Protein AF-A0A950Y3G8-F1 (afdb_monomer_lite)

Structure (mmCIF, N/CA/C/O backbone):
data_AF-A0A950Y3G8-F1
#
_entry.id   AF-A0A950Y3G8-F1
#
loop_
_atom_site.group_PDB
_atom_site.id
_atom_site.type_symbol
_atom_site.label_atom_id
_atom_site.label_alt_id
_atom_site.label_comp_id
_atom_site.label_asym_id
_atom_site.label_entity_id
_atom_site.label_seq_id
_atom_site.pdbx_PDB_ins_code
_atom_site.Cartn_x
_atom_site.Cartn_y
_atom_site.Cartn_z
_atom_site.occupancy
_atom_site.B_iso_or_equiv
_atom_site.auth_seq_id
_atom_site.auth_comp_id
_atom_site.auth_asym_id
_atom_site.auth_atom_id
_atom_site.pdbx_PDB_model_num
ATOM 1 N N . ALA A 1 1 ? -1.916 10.291 10.690 1.00 65.50 1 ALA A N 1
ATOM 2 C CA . ALA A 1 1 ? -1.087 11.231 11.475 1.00 65.50 1 ALA A CA 1
ATOM 3 C C . ALA A 1 1 ? -1.257 10.899 12.950 1.00 65.50 1 ALA A C 1
ATOM 5 O O . ALA A 1 1 ? -2.346 10.477 13.326 1.00 65.50 1 ALA A O 1
ATOM 6 N N . PHE A 1 2 ? -0.205 11.021 13.764 1.00 73.94 2 PHE A N 1
ATOM 7 C CA . PHE A 1 2 ? -0.301 10.698 15.191 1.00 73.94 2 PHE A CA 1
ATOM 8 C C . PHE A 1 2 ? -1.398 11.547 15.858 1.00 73.94 2 PHE A C 1
ATOM 10 O O . PHE A 1 2 ? -1.490 12.746 15.594 1.00 73.94 2 PHE A O 1
ATOM 17 N N . GLY A 1 3 ? -2.269 10.916 16.648 1.00 80.31 3 GLY A N 1
ATOM 18 C CA . GLY A 1 3 ? -3.367 11.589 17.351 1.00 80.31 3 GLY A CA 1
ATOM 19 C C . GLY A 1 3 ? -4.568 12.048 16.505 1.00 80.31 3 GLY A C 1
ATOM 20 O O . GLY A 1 3 ? -5.444 12.708 17.053 1.00 80.31 3 GLY A O 1
ATOM 21 N N . GLN A 1 4 ? -4.649 11.721 15.206 1.00 89.25 4 GLN A N 1
ATOM 22 C CA . GLN A 1 4 ? -5.789 12.085 14.341 1.00 89.25 4 GLN A CA 1
ATOM 23 C C . GLN A 1 4 ? -6.519 10.832 13.820 1.00 89.25 4 GLN A C 1
ATOM 25 O O . GLN A 1 4 ? -6.086 10.250 12.817 1.00 89.25 4 GLN A O 1
ATOM 30 N N . PRO A 1 5 ? -7.609 10.391 14.481 1.00 86.69 5 PRO A N 1
ATOM 31 C CA . PRO A 1 5 ? -8.356 9.198 14.086 1.00 86.69 5 PRO A CA 1
ATOM 32 C C . PRO A 1 5 ? -8.885 9.280 12.651 1.00 86.69 5 PRO A C 1
ATOM 34 O O . PRO A 1 5 ? -9.439 10.294 12.235 1.00 86.69 5 PRO A O 1
ATOM 37 N N . GLY A 1 6 ? -8.708 8.202 11.884 1.00 87.38 6 GLY A N 1
ATOM 38 C CA . GLY A 1 6 ? -9.167 8.105 10.493 1.00 87.38 6 GLY A CA 1
ATOM 39 C C . GLY A 1 6 ? -8.325 8.871 9.463 1.00 87.38 6 GLY A C 1
ATOM 40 O O . GLY A 1 6 ? -8.539 8.688 8.265 1.00 87.38 6 GLY A O 1
ATOM 41 N N . LEU A 1 7 ? -7.345 9.683 9.885 1.00 91.69 7 LEU A N 1
ATOM 42 C CA . LEU A 1 7 ? -6.460 10.409 8.973 1.00 91.69 7 LEU A CA 1
ATOM 43 C C . LEU A 1 7 ? -5.183 9.617 8.668 1.00 91.69 7 LEU A C 1
ATOM 45 O O . LEU A 1 7 ? -4.337 9.382 9.540 1.00 91.69 7 LEU A O 1
ATOM 49 N N . HIS A 1 8 ? -4.981 9.314 7.389 1.00 90.88 8 HIS A N 1
ATOM 50 C CA . HIS A 1 8 ? -3.817 8.593 6.883 1.00 90.88 8 HIS A CA 1
ATOM 51 C C . HIS A 1 8 ? -3.085 9.417 5.819 1.00 90.88 8 HIS A C 1
ATOM 53 O O . HIS A 1 8 ? -3.712 10.147 5.058 1.00 90.88 8 HIS A O 1
ATOM 59 N N . VAL A 1 9 ? -1.755 9.303 5.787 1.00 93.94 9 VAL A N 1
ATOM 60 C CA . VAL A 1 9 ? -0.882 9.955 4.799 1.00 93.94 9 VAL A CA 1
ATOM 61 C C . VAL A 1 9 ? -0.113 8.857 4.080 1.00 93.94 9 VAL A C 1
ATOM 63 O O . VAL A 1 9 ? 0.435 7.970 4.735 1.00 93.94 9 VAL A O 1
ATOM 66 N N . ILE A 1 10 ? -0.129 8.888 2.749 1.00 95.75 10 ILE A N 1
ATOM 67 C CA . ILE A 1 10 ? 0.489 7.881 1.882 1.00 95.75 10 ILE A CA 1
ATOM 68 C C . ILE A 1 10 ? 1.101 8.616 0.686 1.00 95.75 10 ILE A C 1
ATOM 70 O O . ILE A 1 10 ? 0.486 8.740 -0.368 1.00 95.75 10 ILE A O 1
ATOM 74 N N . ASP A 1 11 ? 2.291 9.170 0.883 1.00 95.25 11 ASP A N 1
ATOM 75 C CA . ASP A 1 11 ? 3.025 9.946 -0.119 1.00 95.25 11 ASP A CA 1
ATOM 76 C C . ASP A 1 11 ? 4.531 9.976 0.211 1.00 95.25 11 ASP A C 1
ATOM 78 O O . ASP A 1 11 ? 5.006 9.240 1.073 1.00 95.25 11 ASP A O 1
ATOM 82 N N . GLY A 1 12 ? 5.308 10.830 -0.460 1.00 93.75 12 GLY A N 1
ATOM 83 C CA . GLY A 1 12 ? 6.743 10.970 -0.196 1.00 93.75 12 GLY A CA 1
ATOM 84 C C . GLY A 1 12 ? 7.107 11.518 1.192 1.00 93.75 12 GLY A C 1
ATOM 85 O O . GLY A 1 12 ? 8.238 11.314 1.627 1.00 93.75 12 GLY A O 1
ATOM 86 N N . SER A 1 13 ? 6.184 12.171 1.909 1.00 93.88 13 SER A N 1
ATOM 87 C CA . SER A 1 13 ? 6.448 12.746 3.239 1.00 93.88 13 SER A CA 1
ATOM 88 C C . SER A 1 13 ? 6.640 11.687 4.325 1.00 93.88 13 SER A C 1
ATOM 90 O O . SER A 1 13 ? 7.248 11.970 5.355 1.00 93.88 13 SER A O 1
ATOM 92 N N . VAL A 1 14 ? 6.160 10.459 4.092 1.00 93.06 14 VAL A N 1
ATOM 93 C CA . VAL A 1 14 ? 6.312 9.343 5.040 1.00 93.06 14 VAL A CA 1
ATOM 94 C C . VAL A 1 14 ? 7.642 8.602 4.880 1.00 93.06 14 VAL A C 1
ATOM 96 O O . VAL A 1 14 ? 7.939 7.705 5.671 1.00 93.06 14 VAL A O 1
ATOM 99 N N . MET A 1 15 ? 8.447 8.935 3.863 1.00 91.69 15 MET A N 1
ATOM 100 C CA . MET A 1 15 ? 9.766 8.328 3.693 1.00 91.69 15 MET A CA 1
ATOM 101 C C . MET A 1 15 ? 10.711 8.792 4.814 1.00 91.69 15 MET A C 1
ATOM 103 O O . MET A 1 15 ? 10.824 9.993 5.053 1.00 91.69 15 MET A O 1
ATOM 107 N N . PRO A 1 16 ? 11.446 7.878 5.473 1.00 87.38 16 PRO A N 1
ATOM 108 C CA . PRO A 1 16 ? 12.319 8.236 6.594 1.00 87.38 16 PRO A CA 1
ATOM 109 C C . PRO A 1 16 ? 13.556 9.039 6.163 1.00 87.38 16 PRO A C 1
ATOM 111 O O . PRO A 1 16 ? 14.160 9.728 6.980 1.00 87.38 16 PRO A O 1
ATOM 114 N N . ALA A 1 17 ? 13.952 8.928 4.893 1.00 92.19 17 ALA A N 1
ATOM 115 C CA . ALA A 1 17 ? 15.069 9.645 4.295 1.00 92.19 17 ALA A CA 1
ATOM 116 C C . ALA A 1 17 ? 14.914 9.701 2.767 1.00 92.19 17 ALA A C 1
ATOM 118 O O . ALA A 1 17 ? 14.173 8.914 2.173 1.00 92.19 17 ALA A O 1
ATOM 119 N N . ASN A 1 18 ? 15.648 10.611 2.124 1.00 88.81 18 ASN A N 1
ATOM 120 C CA . ASN A 1 18 ? 15.754 10.665 0.668 1.00 88.81 18 ASN A CA 1
ATOM 121 C C . ASN A 1 18 ? 16.668 9.525 0.164 1.00 88.81 18 ASN A C 1
ATOM 123 O O . ASN A 1 18 ? 17.809 9.445 0.622 1.00 88.81 18 ASN A O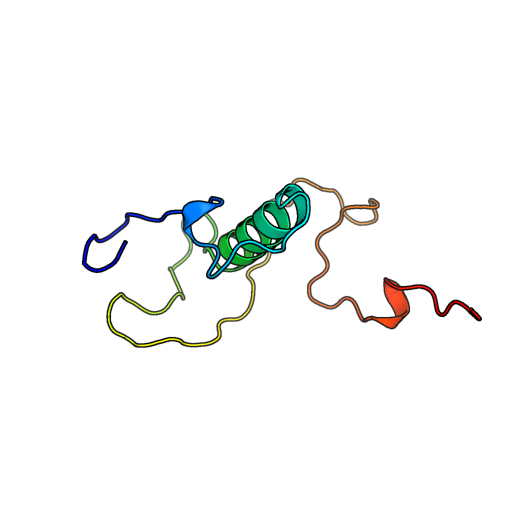 1
ATOM 127 N N . PRO A 1 19 ? 16.226 8.682 -0.790 1.00 90.25 19 PRO A N 1
ATOM 128 C CA . PRO A 1 19 ? 17.047 7.598 -1.336 1.00 90.25 19 PRO A CA 1
ATOM 129 C C . PRO A 1 19 ? 18.217 8.065 -2.226 1.00 90.25 19 PRO A C 1
ATOM 131 O O . PRO A 1 19 ? 19.006 7.232 -2.662 1.00 90.25 19 PRO A O 1
ATOM 134 N N . GLY A 1 20 ? 18.3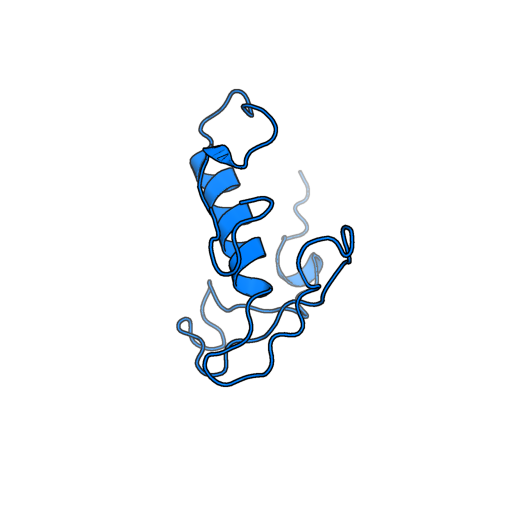38 9.361 -2.541 1.00 93.75 20 GLY A N 1
ATOM 135 C CA . GLY A 1 20 ? 19.411 9.907 -3.390 1.00 93.75 20 GLY A CA 1
ATOM 136 C C . GLY A 1 20 ? 19.223 9.654 -4.894 1.00 93.75 20 GLY A C 1
ATOM 137 O O . GLY A 1 20 ? 20.059 10.052 -5.699 1.00 93.75 20 GLY A O 1
ATOM 138 N N . VAL A 1 21 ? 18.110 9.025 -5.273 1.00 95.06 21 VAL A N 1
ATOM 139 C CA . VAL A 1 21 ? 17.663 8.757 -6.648 1.00 95.06 21 VAL A CA 1
ATOM 140 C C . VAL A 1 21 ? 16.189 9.147 -6.788 1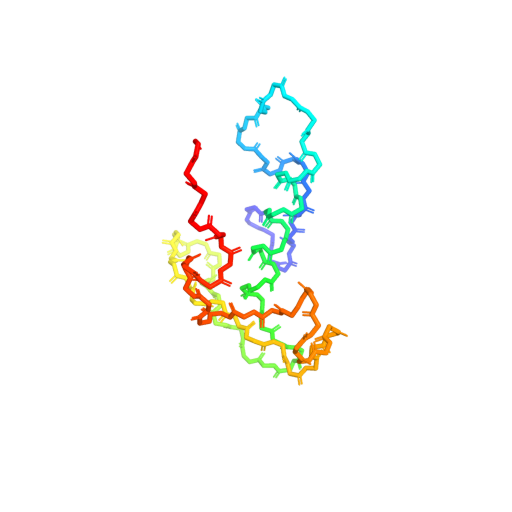.00 95.06 21 VAL A C 1
ATOM 142 O O . VAL A 1 21 ? 15.568 9.597 -5.825 1.00 95.06 21 VAL A O 1
ATOM 145 N N . ASN A 1 22 ? 15.599 8.970 -7.974 1.00 96.12 22 ASN A N 1
ATOM 146 C CA . ASN A 1 22 ? 14.169 9.208 -8.167 1.00 96.12 22 ASN A CA 1
ATOM 147 C C . ASN A 1 22 ? 13.328 8.336 -7.194 1.00 96.12 22 ASN A C 1
ATOM 149 O O . ASN A 1 22 ? 13.414 7.107 -7.263 1.00 96.12 22 ASN A O 1
ATOM 153 N N . PRO A 1 23 ? 12.494 8.934 -6.317 1.00 94.50 23 PRO A N 1
ATOM 154 C CA . PRO A 1 23 ? 11.763 8.203 -5.286 1.00 94.50 23 PRO A CA 1
ATOM 155 C C . PRO A 1 23 ? 10.462 7.548 -5.778 1.00 94.50 23 PRO A C 1
ATOM 157 O O . PRO A 1 23 ? 9.805 6.872 -4.988 1.00 94.50 23 PRO A O 1
ATOM 160 N N . SER A 1 24 ? 10.059 7.719 -7.045 1.00 96.06 24 SER A N 1
ATOM 161 C CA . SER A 1 24 ? 8.738 7.295 -7.539 1.00 96.06 24 SER A CA 1
ATOM 162 C C . SER A 1 24 ? 8.410 5.827 -7.247 1.00 96.06 24 SER A C 1
ATOM 164 O O . SER A 1 24 ? 7.310 5.532 -6.779 1.00 96.06 24 SER A O 1
ATOM 166 N N . LEU A 1 25 ? 9.354 4.904 -7.463 1.00 94.69 25 LEU A N 1
ATOM 167 C CA . LEU A 1 25 ? 9.122 3.477 -7.205 1.00 94.69 25 LEU A CA 1
ATOM 168 C C . LEU A 1 25 ? 9.076 3.148 -5.710 1.00 94.69 25 LEU A C 1
ATOM 170 O O . LEU A 1 25 ? 8.302 2.288 -5.303 1.00 94.69 25 LEU A O 1
ATOM 174 N N . MET A 1 26 ? 9.844 3.856 -4.878 1.00 94.50 26 MET A N 1
ATOM 175 C CA . MET A 1 26 ? 9.802 3.665 -3.426 1.00 94.50 26 MET A CA 1
ATOM 176 C C . MET A 1 26 ? 8.475 4.162 -2.842 1.00 94.50 26 MET A C 1
ATOM 178 O O . MET A 1 26 ? 7.873 3.474 -2.022 1.00 94.50 26 MET A O 1
ATOM 182 N N . ILE A 1 27 ? 7.985 5.314 -3.309 1.00 96.06 27 ILE A N 1
ATOM 183 C CA . ILE A 1 27 ? 6.667 5.842 -2.931 1.00 96.06 27 ILE A CA 1
ATOM 184 C C . ILE A 1 27 ? 5.568 4.864 -3.360 1.00 96.06 27 ILE A C 1
ATOM 186 O O . ILE A 1 27 ? 4.701 4.536 -2.554 1.00 96.06 27 ILE A O 1
ATOM 190 N N . THR A 1 28 ? 5.641 4.355 -4.594 1.00 95.38 28 THR A N 1
ATOM 191 C CA . THR A 1 28 ? 4.679 3.372 -5.120 1.00 95.38 28 THR A CA 1
ATOM 192 C C . THR A 1 28 ? 4.662 2.109 -4.259 1.00 95.38 28 THR A C 1
ATOM 194 O O . THR A 1 28 ? 3.606 1.731 -3.763 1.00 95.38 28 THR A O 1
ATOM 197 N N . ALA A 1 29 ? 5.828 1.526 -3.969 1.00 93.75 29 ALA A N 1
ATOM 198 C CA . ALA A 1 29 ? 5.927 0.319 -3.151 1.00 93.75 29 ALA A CA 1
ATOM 199 C C . ALA A 1 29 ? 5.408 0.525 -1.713 1.00 93.75 29 ALA A C 1
ATOM 201 O O . ALA A 1 29 ? 4.757 -0.356 -1.148 1.00 93.75 29 ALA A O 1
ATOM 202 N N . LEU A 1 30 ? 5.666 1.689 -1.101 1.00 95.31 30 LEU A N 1
ATOM 203 C CA . LEU A 1 30 ? 5.137 2.019 0.227 1.00 95.31 30 LEU A CA 1
ATOM 204 C C . LEU A 1 30 ? 3.616 2.205 0.210 1.00 95.31 30 LEU A C 1
ATOM 206 O O . LEU A 1 30 ? 2.943 1.749 1.138 1.00 95.31 30 LEU A O 1
ATOM 210 N N . ALA A 1 31 ? 3.078 2.836 -0.835 1.00 95.94 31 ALA A N 1
ATOM 211 C CA . ALA A 1 31 ? 1.643 3.010 -1.014 1.00 95.94 31 ALA A CA 1
ATOM 212 C C . ALA A 1 31 ? 0.932 1.667 -1.222 1.00 95.94 31 ALA A C 1
ATOM 214 O O . ALA A 1 31 ? -0.043 1.380 -0.528 1.00 95.94 31 ALA A O 1
ATOM 215 N N . GLU A 1 32 ? 1.458 0.812 -2.099 1.00 94.69 32 GLU A N 1
ATOM 216 C CA . GLU A 1 32 ? 0.951 -0.545 -2.329 1.00 94.69 32 GLU A CA 1
ATOM 217 C C . GLU A 1 32 ? 0.983 -1.373 -1.045 1.00 94.69 32 GLU A C 1
ATOM 219 O O . GLU A 1 32 ? -0.023 -1.976 -0.664 1.00 94.69 32 GLU A O 1
ATOM 224 N N . ARG A 1 33 ? 2.109 -1.334 -0.318 1.00 93.44 33 ARG A N 1
ATOM 225 C CA . ARG A 1 33 ? 2.228 -1.993 0.984 1.00 93.44 33 ARG A CA 1
ATOM 226 C C . ARG A 1 33 ? 1.169 -1.489 1.955 1.00 93.44 33 ARG A C 1
ATOM 228 O O . ARG A 1 33 ? 0.516 -2.317 2.575 1.00 93.44 33 ARG A O 1
ATOM 235 N N . ALA A 1 34 ? 0.992 -0.176 2.106 1.00 94.25 34 ALA A N 1
ATOM 236 C CA . ALA A 1 34 ? -0.020 0.376 3.004 1.00 94.25 34 ALA A CA 1
ATOM 237 C C . ALA A 1 34 ? -1.425 -0.105 2.617 1.00 94.25 34 ALA A C 1
ATOM 239 O O . ALA A 1 34 ? -2.135 -0.628 3.470 1.00 94.25 34 ALA A O 1
ATOM 240 N N . MET A 1 35 ? -1.796 -0.008 1.339 1.00 94.12 35 MET A N 1
ATOM 241 C CA . MET A 1 35 ? -3.119 -0.416 0.856 1.00 94.12 35 MET A CA 1
ATOM 242 C C . MET A 1 35 ? -3.368 -1.919 0.990 1.00 94.12 35 MET A C 1
ATOM 244 O O . MET A 1 35 ? -4.489 -2.304 1.305 1.00 94.12 35 MET A O 1
ATOM 248 N N . SER A 1 36 ? -2.338 -2.764 0.857 1.00 94.25 36 SER A N 1
ATOM 249 C CA . SER A 1 36 ? -2.470 -4.209 1.097 1.00 94.25 36 SER A CA 1
ATOM 250 C C . SER A 1 36 ? -2.862 -4.560 2.536 1.00 94.25 36 SER A C 1
ATOM 252 O O . SER A 1 36 ? -3.308 -5.672 2.783 1.00 94.25 36 SER A O 1
ATOM 254 N N . LEU A 1 37 ? -2.703 -3.633 3.487 1.00 94.38 37 LEU A N 1
ATOM 255 C CA . LEU A 1 37 ? -3.060 -3.837 4.892 1.00 94.38 37 LEU A CA 1
ATOM 256 C C . LEU A 1 37 ? -4.428 -3.243 5.247 1.00 94.38 37 LEU A C 1
ATOM 258 O O . LEU A 1 37 ? -4.849 -3.351 6.397 1.00 94.38 37 LEU A O 1
ATOM 262 N N . TRP A 1 38 ? -5.101 -2.564 4.312 1.00 93.88 38 TRP A N 1
ATOM 263 C CA . TRP A 1 38 ? -6.441 -2.034 4.554 1.00 93.88 38 TRP A CA 1
ATOM 264 C C . TRP A 1 38 ? -7.497 -3.129 4.389 1.00 93.88 38 TRP A C 1
ATOM 266 O O . TRP A 1 38 ? -7.396 -3.939 3.465 1.00 93.88 38 TRP A O 1
ATOM 276 N N . PRO A 1 39 ? -8.541 -3.134 5.235 1.00 95.19 39 PRO A N 1
ATOM 277 C CA . PRO A 1 39 ? -9.673 -4.031 5.045 1.00 95.19 39 PRO A CA 1
ATOM 278 C C . PRO A 1 39 ? -10.420 -3.689 3.750 1.00 95.19 39 PRO A C 1
ATOM 280 O O . PRO A 1 39 ? -10.419 -2.535 3.297 1.00 95.19 39 PRO A O 1
ATOM 283 N N . ASN A 1 40 ? -11.128 -4.666 3.173 1.00 96.06 40 ASN A N 1
ATOM 284 C CA . ASN A 1 40 ? -12.081 -4.342 2.119 1.00 96.06 40 ASN A CA 1
ATOM 285 C C . ASN A 1 40 ? -13.214 -3.482 2.689 1.00 96.06 40 ASN A C 1
ATOM 287 O O . ASN A 1 40 ? -13.532 -3.500 3.878 1.00 96.06 40 ASN A O 1
ATOM 291 N N . LYS A 1 41 ? -13.876 -2.730 1.810 1.00 93.81 41 LYS A N 1
ATOM 292 C CA . LYS A 1 41 ? -15.040 -1.934 2.196 1.00 93.81 41 LYS A CA 1
ATOM 293 C C . LYS A 1 41 ? -16.129 -2.837 2.792 1.00 93.81 41 LYS A C 1
ATOM 295 O O . LYS A 1 41 ? -16.705 -3.649 2.075 1.00 93.81 41 LYS A O 1
ATOM 300 N N . GLY A 1 42 ? -16.455 -2.601 4.061 1.00 95.06 42 GLY A N 1
ATOM 301 C CA . GLY A 1 42 ? -17.472 -3.348 4.806 1.00 95.06 42 GLY A CA 1
ATOM 302 C C . GLY A 1 42 ? -16.909 -4.451 5.703 1.00 95.06 42 GLY A C 1
ATOM 303 O O . GLY A 1 42 ? -17.647 -4.942 6.553 1.00 95.06 42 GLY A O 1
ATOM 304 N N . ASP A 1 43 ? -15.626 -4.790 5.568 1.00 96.06 43 ASP A N 1
ATOM 305 C CA . ASP A 1 43 ? -14.961 -5.730 6.466 1.00 96.06 43 ASP A CA 1
ATOM 306 C C . ASP A 1 43 ? -14.583 -5.049 7.784 1.00 96.06 4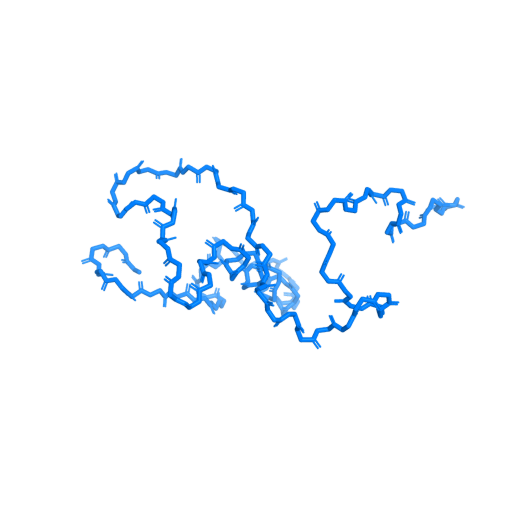3 ASP A C 1
ATOM 308 O O . ASP A 1 43 ? -14.435 -3.825 7.868 1.00 96.06 43 ASP A O 1
ATOM 312 N N . ALA A 1 44 ? -14.395 -5.862 8.822 1.00 94.06 44 ALA A N 1
ATOM 313 C CA . ALA A 1 44 ? -13.814 -5.395 10.069 1.00 94.06 44 ALA A CA 1
ATOM 314 C C . ALA A 1 44 ? -12.354 -4.974 9.848 1.00 94.06 44 ALA A C 1
ATOM 316 O O . ALA A 1 44 ? -11.579 -5.679 9.202 1.00 94.06 44 ALA A O 1
ATOM 317 N N . ASP A 1 45 ? -11.971 -3.833 10.416 1.00 92.44 45 ASP A N 1
ATOM 318 C CA . ASP A 1 45 ? -10.589 -3.370 10.382 1.00 92.44 45 ASP A CA 1
ATOM 319 C C . ASP A 1 45 ? -9.739 -4.174 11.372 1.00 92.44 45 ASP A C 1
ATOM 321 O O . ASP A 1 45 ? -9.951 -4.110 12.582 1.00 92.44 45 ASP A O 1
ATOM 325 N N . THR A 1 46 ? -8.797 -4.958 10.850 1.00 91.38 46 THR A N 1
ATOM 326 C CA . THR A 1 46 ? -7.880 -5.791 11.642 1.00 91.38 46 THR A CA 1
ATOM 327 C C . THR A 1 46 ? -6.583 -5.070 11.994 1.00 91.38 46 THR A C 1
ATOM 329 O O . THR A 1 46 ? -5.731 -5.634 12.687 1.00 91.38 46 THR A O 1
ATOM 332 N N . ARG A 1 47 ? -6.396 -3.833 11.516 1.00 92.88 47 ARG A N 1
ATOM 333 C CA . ARG A 1 47 ? -5.189 -3.061 11.798 1.00 92.88 47 ARG A CA 1
ATOM 334 C C . ARG A 1 47 ? -5.150 -2.675 13.281 1.00 92.88 47 ARG A C 1
ATOM 336 O O . ARG A 1 47 ? -6.194 -2.395 13.872 1.00 92.88 47 ARG A O 1
ATOM 343 N N . PRO A 1 48 ? -3.953 -2.602 13.886 1.00 91.88 48 PRO A N 1
ATOM 344 C CA . PRO A 1 48 ? -3.824 -2.163 15.265 1.00 91.88 48 PRO A CA 1
ATOM 345 C C . PRO A 1 48 ? -4.351 -0.727 15.436 1.00 91.88 48 PRO A C 1
ATOM 347 O O . PRO A 1 48 ? -4.134 0.109 14.549 1.00 91.88 48 PRO A O 1
ATOM 350 N N . PRO A 1 49 ? -5.041 -0.421 16.548 1.00 88.31 49 PRO A N 1
ATOM 351 C CA . PRO A 1 49 ? -5.515 0.929 16.816 1.00 88.31 49 PRO A CA 1
ATOM 352 C C . PRO A 1 49 ? -4.343 1.908 16.985 1.00 88.31 49 PRO A C 1
ATOM 354 O O . PRO A 1 49 ? -3.187 1.526 17.158 1.00 88.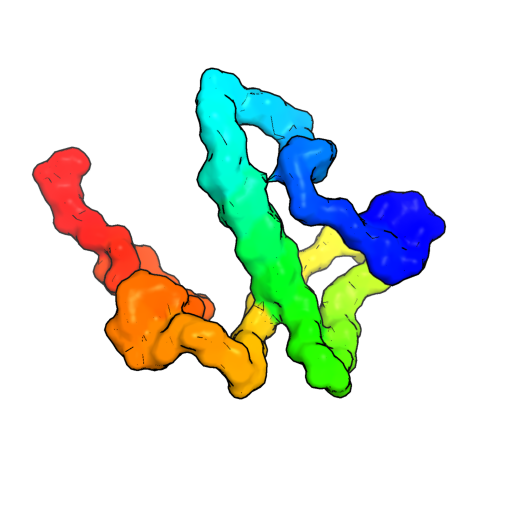31 49 PRO A O 1
ATOM 357 N N . LEU A 1 50 ? -4.632 3.210 16.961 1.00 86.19 50 LEU A N 1
ATOM 358 C CA . LEU A 1 50 ? -3.631 4.211 17.345 1.00 86.19 50 LEU A CA 1
ATOM 359 C C . LEU A 1 50 ? -3.089 3.894 18.755 1.00 86.19 50 LEU A C 1
ATOM 361 O O . LEU A 1 50 ? -3.805 3.342 19.587 1.00 86.19 50 LEU A O 1
ATOM 365 N N . GLU A 1 51 ? -1.825 4.237 19.009 1.00 85.38 51 GLU A N 1
ATOM 366 C CA . GLU A 1 51 ? -1.101 3.990 20.271 1.00 85.38 51 GLU A CA 1
ATOM 367 C C . GLU A 1 51 ? -0.716 2.531 20.593 1.00 85.38 51 GLU A C 1
ATOM 369 O O . GLU A 1 51 ? 0.044 2.305 21.532 1.00 85.38 51 GLU A O 1
ATOM 374 N N . SER A 1 52 ? -1.132 1.519 19.821 1.00 87.56 52 SER A N 1
ATOM 375 C CA . SER A 1 52 ? -0.841 0.105 20.149 1.00 87.56 52 SER A CA 1
ATOM 376 C C . SER A 1 52 ? 0.588 -0.374 19.836 1.00 87.56 52 SER A C 1
ATOM 378 O O . SER A 1 52 ? 0.862 -1.577 19.876 1.00 87.56 52 SER A O 1
ATOM 380 N N . GLY A 1 53 ? 1.492 0.539 19.474 1.00 88.06 53 GLY A N 1
ATOM 381 C CA . GLY A 1 53 ? 2.800 0.208 18.906 1.00 88.06 53 GLY A CA 1
ATOM 382 C C . GLY A 1 53 ? 2.704 -0.448 17.520 1.00 88.06 53 GLY A C 1
ATOM 383 O O . GLY A 1 53 ? 1.619 -0.706 16.995 1.00 88.06 53 GLY A O 1
ATOM 384 N N . TYR A 1 54 ? 3.858 -0.705 16.898 1.00 89.12 54 TYR A N 1
ATOM 385 C CA . TYR A 1 54 ? 3.907 -1.389 15.605 1.00 89.12 54 TYR A CA 1
ATOM 386 C C . TYR A 1 54 ? 3.630 -2.883 15.775 1.00 89.12 54 TYR A C 1
ATOM 388 O O . TYR A 1 54 ? 4.343 -3.571 16.506 1.00 89.12 54 TYR A O 1
ATOM 396 N N . GLN A 1 55 ? 2.648 -3.395 15.036 1.00 92.38 55 GLN A N 1
ATOM 397 C CA . GLN A 1 55 ? 2.400 -4.828 14.911 1.00 92.38 55 GLN A CA 1
ATOM 398 C C . GLN A 1 55 ? 2.393 -5.209 13.437 1.00 92.38 55 GLN A C 1
ATOM 400 O O . GLN A 1 55 ? 1.892 -4.472 12.583 1.00 92.38 55 GLN A O 1
ATOM 405 N N . ARG A 1 56 ? 2.983 -6.365 13.131 1.00 91.31 56 ARG A N 1
ATOM 406 C CA . ARG A 1 56 ? 2.957 -6.909 11.778 1.00 91.31 56 ARG A CA 1
ATOM 407 C C . ARG A 1 56 ? 1.585 -7.531 11.543 1.00 91.31 56 ARG A C 1
ATOM 409 O O . ARG A 1 56 ? 1.150 -8.357 12.335 1.00 91.31 56 ARG A O 1
ATOM 416 N N . VAL A 1 57 ? 0.946 -7.136 10.454 1.00 92.50 57 VAL A N 1
ATOM 417 C CA . VAL A 1 57 ? -0.325 -7.692 9.994 1.00 92.50 57 VAL A CA 1
ATOM 418 C C . VAL A 1 57 ? -0.129 -8.343 8.634 1.00 92.50 57 VAL A C 1
ATOM 420 O O . VAL A 1 57 ? 0.733 -7.913 7.856 1.00 92.50 57 VAL A O 1
ATOM 423 N N . ASP A 1 58 ? -0.909 -9.385 8.378 1.00 93.44 58 ASP A N 1
ATOM 424 C CA . ASP A 1 58 ? -0.926 -10.039 7.079 1.00 93.44 58 ASP A CA 1
ATOM 425 C C . ASP A 1 58 ? -1.662 -9.164 6.052 1.00 93.44 58 ASP A C 1
ATOM 427 O O . ASP A 1 58 ? -2.632 -8.483 6.398 1.00 93.44 58 ASP A O 1
ATOM 431 N N . PRO A 1 59 ? -1.203 -9.151 4.790 1.00 94.44 59 PRO A N 1
ATOM 432 C CA . PRO A 1 59 ? -1.906 -8.466 3.718 1.00 94.44 59 PRO A CA 1
ATOM 433 C C . PRO A 1 59 ? -3.265 -9.116 3.426 1.00 94.44 59 PRO A C 1
ATOM 435 O O . PRO A 1 59 ? -3.428 -10.334 3.503 1.00 94.44 59 PRO A O 1
ATOM 438 N N . VAL A 1 60 ? -4.235 -8.291 3.041 1.00 94.62 60 VAL A N 1
ATOM 439 C CA . VAL A 1 60 ? -5.614 -8.678 2.740 1.00 94.62 60 VAL A CA 1
ATOM 440 C C . VAL A 1 60 ? -5.800 -8.771 1.226 1.00 94.62 60 VAL A C 1
ATOM 442 O O . VAL A 1 60 ? -5.456 -7.851 0.484 1.00 94.62 60 VAL A O 1
ATOM 445 N N . MET A 1 61 ? -6.368 -9.884 0.748 1.00 95.06 61 MET A N 1
ATOM 446 C CA . MET A 1 61 ? -6.769 -9.995 -0.657 1.00 95.06 61 MET A CA 1
ATOM 447 C C . MET A 1 61 ? -8.002 -9.127 -0.936 1.00 95.06 61 MET A C 1
ATOM 449 O O . MET A 1 61 ? -8.968 -9.164 -0.165 1.00 95.06 61 MET A O 1
ATOM 453 N N . PRO A 1 62 ? -8.030 -8.392 -2.062 1.00 94.44 62 PRO A N 1
ATOM 454 C CA . PRO A 1 62 ? -9.210 -7.644 -2.449 1.00 94.44 62 PRO A CA 1
ATOM 455 C C . PRO A 1 62 ? -10.350 -8.594 -2.837 1.00 94.44 62 PRO A C 1
ATOM 457 O O . PRO A 1 62 ? -10.146 -9.537 -3.600 1.00 94.44 62 PRO A O 1
ATOM 460 N N . HIS A 1 63 ? -11.579 -8.298 -2.408 1.00 95.50 63 HIS A N 1
ATOM 461 C CA . HIS A 1 63 ? -12.771 -9.056 -2.831 1.00 95.50 63 HIS A CA 1
ATOM 462 C C . HIS A 1 63 ? -13.026 -8.977 -4.341 1.00 95.50 63 HIS A C 1
ATOM 464 O O . HIS A 1 63 ? -13.655 -9.853 -4.931 1.00 95.50 63 HIS A O 1
ATOM 470 N N . ARG A 1 64 ? -12.580 -7.883 -4.966 1.00 94.56 64 ARG A N 1
ATOM 471 C CA . ARG A 1 64 ? -12.749 -7.597 -6.392 1.00 94.56 64 ARG A CA 1
ATOM 472 C C . ARG A 1 64 ? -11.414 -7.097 -6.950 1.00 94.56 64 ARG A C 1
ATOM 474 O O . ARG A 1 64 ? -11.235 -5.882 -7.048 1.00 94.56 64 ARG A O 1
ATOM 481 N N . PRO A 1 65 ? -10.458 -7.996 -7.249 1.00 94.12 65 PRO A N 1
ATOM 482 C CA . PRO A 1 65 ? -9.172 -7.596 -7.808 1.00 94.12 65 PRO A CA 1
ATOM 483 C C . PRO A 1 65 ? -9.377 -6.891 -9.152 1.00 94.12 65 PRO A C 1
ATOM 485 O O . PRO A 1 65 ? -10.169 -7.333 -9.984 1.00 94.12 65 PRO A O 1
ATOM 488 N N . PHE A 1 66 ? -8.669 -5.778 -9.353 1.00 94.56 66 PHE A N 1
ATOM 489 C CA . PHE A 1 66 ? -8.722 -5.035 -10.614 1.00 94.56 66 PHE A CA 1
ATOM 490 C C . PHE A 1 66 ? -7.934 -5.742 -11.719 1.00 94.56 66 PHE A C 1
ATOM 492 O O . PHE A 1 66 ? -8.367 -5.777 -12.868 1.00 94.56 66 PHE A O 1
ATOM 499 N N . VAL A 1 67 ? -6.783 -6.322 -11.366 1.00 94.69 67 VAL A N 1
ATOM 500 C CA . VAL A 1 67 ? -5.966 -7.096 -12.300 1.00 94.69 67 VAL A CA 1
ATOM 501 C C . VAL A 1 67 ? -6.469 -8.544 -12.328 1.00 94.69 67 VAL A C 1
ATOM 503 O O . VAL A 1 67 ? -6.525 -9.169 -11.266 1.00 94.69 67 VAL A O 1
ATOM 506 N N . PRO A 1 68 ? -6.850 -9.084 -13.501 1.00 95.38 68 PRO A N 1
ATOM 507 C CA . PRO A 1 68 ? -7.347 -10.451 -13.611 1.00 95.38 68 PRO A CA 1
ATOM 508 C C . PRO A 1 68 ? -6.310 -11.510 -13.230 1.00 95.38 68 PRO A C 1
ATOM 510 O O . PRO A 1 68 ? -5.104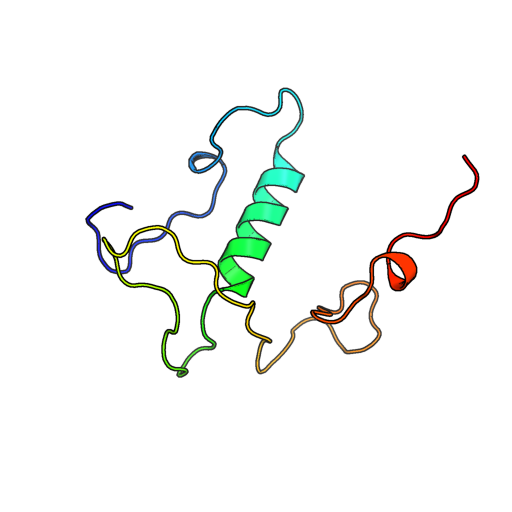 -11.302 -13.371 1.00 95.38 68 PRO A O 1
ATOM 513 N N . VAL A 1 69 ? -6.809 -12.682 -12.837 1.00 93.69 69 VAL A N 1
ATOM 514 C CA . VAL A 1 69 ? -5.991 -13.875 -12.588 1.00 93.69 69 VAL A CA 1
ATOM 515 C C . VAL A 1 69 ? -5.194 -14.242 -13.843 1.00 93.69 69 VAL A C 1
ATOM 517 O O . VAL A 1 69 ? -5.745 -14.275 -14.946 1.00 93.69 69 VAL A O 1
ATOM 520 N N . GLY A 1 70 ? -3.898 -14.507 -13.681 1.00 91.25 70 GLY A N 1
ATOM 521 C CA . GLY A 1 70 ? -2.964 -14.860 -14.751 1.00 91.25 70 GLY A CA 1
ATOM 522 C C . GLY A 1 70 ? -2.389 -13.678 -15.539 1.00 91.25 70 GLY A C 1
ATOM 523 O O . GLY A 1 70 ? -1.509 -13.884 -16.376 1.00 91.25 70 GLY A O 1
ATOM 524 N N . ALA A 1 71 ? -2.844 -12.443 -15.300 1.00 95.06 71 ALA A N 1
ATOM 525 C CA . ALA A 1 71 ? -2.270 -11.270 -15.956 1.00 95.06 71 ALA A CA 1
ATOM 526 C C . ALA A 1 71 ? -0.917 -10.870 -15.318 1.00 95.06 71 ALA A C 1
ATOM 528 O O . ALA A 1 71 ? -0.716 -11.097 -14.124 1.00 95.06 71 ALA A O 1
ATOM 529 N N . PRO A 1 72 ? 0.006 -10.208 -16.053 1.00 89.12 72 PRO A N 1
ATOM 530 C CA . PRO A 1 72 ? 1.341 -9.855 -15.543 1.00 89.12 72 PRO A CA 1
ATOM 531 C C . PRO A 1 72 ? 1.385 -9.051 -14.230 1.00 89.12 72 PRO A C 1
ATOM 533 O O . PRO A 1 72 ? 2.402 -9.070 -13.546 1.00 89.12 72 PRO A O 1
ATOM 536 N N . GLY A 1 73 ? 0.301 -8.357 -13.870 1.00 88.56 73 GLY A N 1
ATOM 537 C CA . GLY A 1 73 ? 0.181 -7.580 -12.629 1.00 88.56 73 GLY A CA 1
ATOM 538 C C . GLY A 1 73 ? -0.725 -8.205 -11.565 1.00 88.56 73 GLY A C 1
ATOM 539 O O . GLY A 1 73 ? -1.196 -7.485 -10.688 1.00 88.56 73 GLY A O 1
ATOM 540 N N . GLU A 1 74 ? -1.066 -9.493 -11.674 1.00 93.81 74 GLU A N 1
ATOM 541 C CA . GLU A 1 74 ? -1.910 -10.167 -10.684 1.00 93.81 74 GLU A CA 1
ATOM 542 C C . GLU A 1 74 ? -1.278 -10.095 -9.283 1.00 93.81 74 GLU A C 1
ATOM 544 O O . GLU A 1 74 ? -0.119 -10.478 -9.087 1.00 93.81 74 GLU A O 1
ATOM 549 N N . LEU A 1 75 ? -2.062 -9.657 -8.290 1.00 92.12 75 LEU A N 1
ATOM 550 C CA . LEU A 1 75 ? -1.656 -9.714 -6.889 1.00 92.12 75 LEU A CA 1
ATOM 551 C C . LEU A 1 75 ? -1.628 -11.171 -6.414 1.00 92.12 75 LEU A C 1
ATOM 553 O O . LEU A 1 75 ? -2.667 -11.817 -6.299 1.00 92.12 75 LEU A O 1
ATOM 557 N N . ARG A 1 76 ? -0.433 -11.663 -6.078 1.00 92.38 76 ARG A N 1
ATOM 558 C CA . ARG A 1 76 ? -0.205 -13.030 -5.592 1.00 92.38 76 ARG A CA 1
ATOM 559 C C . ARG A 1 76 ? 0.502 -13.003 -4.238 1.00 92.38 76 ARG A C 1
ATOM 561 O O . ARG A 1 76 ? 1.715 -12.835 -4.175 1.00 92.38 76 ARG A O 1
ATOM 568 N N . LEU A 1 77 ? -0.245 -13.181 -3.146 1.00 90.62 77 LEU A N 1
ATOM 569 C CA . LEU A 1 77 ? 0.315 -13.160 -1.780 1.00 90.62 77 LEU A CA 1
ATOM 570 C C . LEU A 1 77 ? 1.099 -14.430 -1.415 1.00 90.62 77 LEU A C 1
ATOM 572 O O . LEU A 1 77 ? 1.896 -14.421 -0.483 1.00 90.62 77 LEU A O 1
ATOM 576 N N . ASN A 1 78 ? 0.881 -15.519 -2.148 1.00 90.44 78 ASN A N 1
ATOM 577 C CA . ASN A 1 78 ? 1.573 -16.796 -1.983 1.00 90.44 78 ASN A CA 1
ATOM 578 C C . ASN A 1 78 ? 2.735 -16.988 -2.972 1.00 90.44 78 ASN A C 1
ATOM 580 O O . ASN A 1 78 ? 3.332 -18.065 -2.987 1.00 90.44 78 ASN A O 1
ATOM 584 N N . ALA A 1 79 ? 3.040 -15.978 -3.795 1.00 88.38 79 ALA A N 1
ATOM 585 C CA . ALA A 1 79 ? 4.103 -16.068 -4.781 1.00 88.38 79 ALA A CA 1
ATOM 586 C C . ALA A 1 79 ? 5.466 -16.256 -4.110 1.00 88.38 79 ALA A C 1
ATOM 588 O O . ALA A 1 79 ? 5.868 -15.492 -3.226 1.00 88.38 79 ALA A O 1
ATOM 589 N N . LYS A 1 80 ? 6.209 -17.260 -4.563 1.00 87.94 80 LYS A N 1
ATOM 590 C CA . LYS A 1 80 ? 7.583 -17.501 -4.120 1.00 87.94 80 LYS A CA 1
ATOM 591 C C . LYS A 1 80 ? 8.547 -16.681 -4.960 1.00 87.94 80 LYS A C 1
ATOM 593 O O . LYS A 1 80 ? 8.330 -16.467 -6.147 1.00 87.94 80 LYS A O 1
ATOM 598 N N . LYS A 1 81 ? 9.682 -16.296 -4.371 1.00 83.62 81 LYS A N 1
ATOM 599 C CA . LYS A 1 81 ? 10.752 -15.577 -5.083 1.00 83.62 81 LYS A CA 1
ATOM 600 C C . LYS A 1 81 ? 11.122 -16.248 -6.415 1.00 83.62 81 LYS A C 1
ATOM 602 O O . LYS A 1 81 ? 11.212 -15.553 -7.416 1.00 83.62 81 LYS A O 1
ATOM 607 N N . SER A 1 82 ? 11.260 -17.575 -6.425 1.00 85.94 82 SER A N 1
ATOM 608 C CA . SER A 1 82 ? 11.603 -18.382 -7.608 1.00 85.94 82 SER A CA 1
ATOM 609 C C . SER A 1 82 ? 10.556 -18.348 -8.728 1.00 85.94 82 SER A C 1
ATOM 611 O O . SER A 1 82 ? 10.853 -18.716 -9.855 1.00 85.94 82 SER A O 1
ATOM 613 N N . GLU A 1 83 ? 9.317 -17.948 -8.430 1.00 83.19 83 GLU A N 1
ATOM 614 C CA . GLU A 1 83 ? 8.226 -17.842 -9.410 1.00 83.19 83 GLU A CA 1
ATOM 615 C C . GLU A 1 83 ? 8.158 -16.448 -10.054 1.00 83.19 83 GLU A C 1
ATOM 617 O O . GLU A 1 83 ? 7.451 -16.260 -11.043 1.00 83.19 83 GLU A O 1
ATOM 622 N N . ILE A 1 84 ? 8.841 -15.460 -9.464 1.00 80.88 84 ILE A N 1
ATOM 623 C CA . ILE A 1 84 ? 8.733 -14.037 -9.821 1.00 80.88 84 ILE A CA 1
ATOM 624 C C . ILE A 1 84 ? 10.051 -13.492 -10.349 1.00 80.88 84 ILE A C 1
ATOM 626 O O . ILE A 1 84 ? 10.077 -12.763 -11.337 1.00 80.88 84 ILE A O 1
ATOM 630 N N . ILE A 1 85 ? 11.142 -13.819 -9.663 1.00 80.88 85 ILE A N 1
ATOM 631 C CA . ILE A 1 85 ? 12.483 -13.383 -10.015 1.00 80.88 85 ILE A CA 1
ATOM 632 C C . ILE A 1 85 ? 13.133 -14.559 -10.740 1.00 80.88 85 ILE A C 1
ATOM 634 O O . ILE A 1 85 ? 13.394 -15.571 -10.090 1.00 80.88 85 ILE A O 1
ATOM 638 N N . PRO A 1 86 ? 13.368 -14.464 -12.060 1.00 74.19 86 PRO A N 1
ATOM 639 C CA . PRO A 1 86 ? 14.093 -15.502 -12.772 1.00 74.19 86 PRO A CA 1
ATOM 640 C C . PRO A 1 86 ? 15.483 -15.675 -12.155 1.00 74.19 86 PRO A C 1
ATOM 642 O O . PRO A 1 86 ? 16.168 -14.687 -11.877 1.00 74.19 86 PRO A O 1
ATOM 645 N N . ASP A 1 87 ? 15.894 -16.927 -11.962 1.00 74.38 87 ASP A N 1
ATOM 646 C CA . ASP A 1 87 ? 17.265 -17.269 -11.593 1.00 74.38 87 ASP A CA 1
ATOM 647 C C . ASP A 1 87 ? 18.172 -16.930 -12.787 1.00 74.38 87 ASP A C 1
ATOM 649 O O . ASP A 1 87 ? 18.389 -17.739 -13.689 1.00 74.38 87 ASP A O 1
ATOM 653 N N . TYR A 1 88 ? 18.643 -15.686 -12.857 1.00 72.44 88 TYR A N 1
ATOM 654 C CA . TYR A 1 88 ? 19.621 -15.278 -13.861 1.00 72.44 88 TYR A CA 1
ATOM 655 C C . TYR A 1 88 ? 21.014 -15.793 -13.482 1.00 72.44 88 TYR A C 1
ATOM 657 O O . TYR A 1 88 ? 21.411 -15.666 -12.322 1.00 72.44 88 TYR A O 1
ATOM 665 N N . PRO A 1 89 ? 21.803 -16.293 -14.451 1.00 68.62 89 PRO A N 1
ATOM 666 C CA . PRO A 1 89 ? 23.225 -16.511 -14.267 1.00 68.62 89 PRO A CA 1
ATOM 667 C C . PRO A 1 89 ? 24.004 -15.267 -14.725 1.00 68.62 89 PRO A C 1
ATOM 669 O O . PRO A 1 89 ? 24.692 -15.346 -15.732 1.00 68.62 89 PRO A O 1
ATOM 672 N N . TYR A 1 90 ? 23.873 -14.125 -14.041 1.00 56.22 90 TYR A N 1
ATOM 673 C CA . TYR A 1 90 ? 24.843 -13.014 -14.071 1.00 56.22 90 TYR A CA 1
ATOM 674 C C . TYR A 1 90 ? 24.758 -12.211 -12.773 1.00 56.22 90 TYR A C 1
ATOM 676 O O . TYR A 1 90 ? 23.631 -11.810 -12.407 1.00 56.22 90 TYR A O 1
#

Secondary structure (DSSP, 8-state):
-TT-TT----SGGG-SS--SS--HHHHHHHHHHHHHTSPPTTS---SPPTTS-----PPPPPSS-SSPTTSTT---TT--HHHHS-----

pLDDT: mean 90.18, std 7.28, range [56.22, 96.12]

Radius of gyration: 16.16 Å; chains: 1; bounding box: 42×31×36 Å

Foldseek 3Di:
DAPDPPDDDQAPVPDPDDPPDPCVVVSVVSNVVVQQQADEVPDDRPDDDHPPPDDDDQGDDYPDDPADPPDPPDDDSPDDCCNNPPPDPD

Sequence (90 aa):
AFGQPGLHVIDGSVMPANPGVNPSLMITALAERAMSLWPNKGDADTRPPLESGYQRVDPVMPHRPFVPVGAPGELRLNAKKSEIIPDYPY